Protein AF-A0A661I7X4-F1 (afdb_monomer_lite)

Secondary structure (DSSP, 8-state):
-EEETTTTEEE-TTT--EE---------PPPPHHHHHHHHTT-------EEEE-TTT--EEEEPTT-SEEE-TTT--EEE----SSS-----PPP-S-HHHHHHHHHHHHHH-TT--HHHHHHHHS-------PPP-------------------

Sequence (155 aa):
MLFSAASGKLKCEFCGTQREIENRPVEIKEYDFNETLSRLSKQTIKHIEKTITCNKCGSSFTLTPYSISSNCPYCGTPAITDFVREITPKSLLPFQVTRKEAKENLKRWIGSLWFAPSAFSKYFRSDQKLTGHYLPYWTYDSDTLTHYRGMRGDT

Radius of gyration: 22.34 Å; chains: 1; bounding box: 45×73×48 Å

Structure (mmCIF, N/CA/C/O backbone):
data_AF-A0A661I7X4-F1
#
_entry.id   AF-A0A661I7X4-F1
#
loop_
_atom_site.group_PDB
_atom_site.id
_atom_site.type_symbol
_atom_site.label_atom_id
_atom_site.label_alt_id
_atom_site.label_comp_id
_atom_site.label_asym_id
_atom_site.label_entity_id
_atom_site.label_seq_id
_atom_site.pdbx_PDB_ins_code
_atom_site.Cartn_x
_atom_site.Cartn_y
_atom_site.Cartn_z
_atom_site.occupancy
_atom_site.B_iso_or_equiv
_atom_site.auth_seq_id
_atom_site.auth_comp_id
_atom_site.auth_asym_id
_atom_site.auth_atom_id
_atom_site.pdbx_PDB_model_num
ATOM 1 N N . MET A 1 1 ? -7.910 15.984 -1.681 1.00 78.94 1 MET A N 1
ATOM 2 C CA . MET A 1 1 ? -8.789 14.811 -1.890 1.00 78.94 1 MET A CA 1
ATOM 3 C C . MET A 1 1 ? -8.051 13.590 -1.381 1.00 78.94 1 MET A C 1
ATOM 5 O O . MET A 1 1 ? -6.840 13.547 -1.545 1.00 78.94 1 MET A O 1
ATOM 9 N N . LEU A 1 2 ? -8.749 12.642 -0.766 1.00 84.31 2 LEU A N 1
ATOM 10 C CA . LEU A 1 2 ? -8.196 11.381 -0.281 1.00 84.31 2 LEU A CA 1
ATOM 11 C C . LEU A 1 2 ? -8.808 10.205 -1.035 1.00 84.31 2 LEU A C 1
ATOM 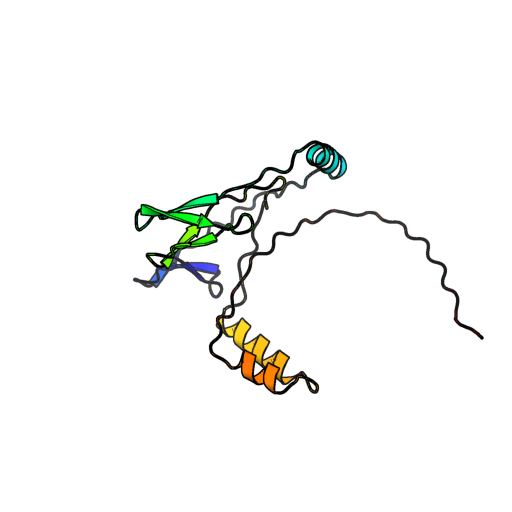13 O O . LEU A 1 2 ? -9.958 10.271 -1.460 1.00 84.31 2 LEU A O 1
ATOM 17 N N . PHE A 1 3 ? -8.059 9.119 -1.168 1.00 87.94 3 PHE A N 1
ATOM 18 C CA . PHE A 1 3 ? -8.583 7.874 -1.719 1.00 87.94 3 PHE A CA 1
ATOM 19 C C . PHE A 1 3 ? -9.616 7.232 -0.776 1.00 87.94 3 PHE A C 1
ATOM 21 O O . PHE A 1 3 ? -9.408 7.175 0.437 1.00 87.94 3 PHE A O 1
ATOM 28 N N . SER A 1 4 ? -10.718 6.725 -1.334 1.00 91.19 4 SER A N 1
ATOM 29 C CA . SER A 1 4 ? -11.734 5.958 -0.616 1.00 91.19 4 SER A CA 1
ATOM 30 C C . SER A 1 4 ? -11.747 4.510 -1.097 1.00 91.19 4 SER A C 1
ATOM 32 O O . SER A 1 4 ? -12.184 4.237 -2.210 1.00 91.19 4 SER A O 1
ATOM 34 N N . ALA A 1 5 ? -11.342 3.577 -0.231 1.00 91.44 5 ALA A N 1
ATOM 35 C CA . ALA A 1 5 ? -11.395 2.141 -0.525 1.00 91.44 5 ALA A CA 1
ATOM 36 C C . ALA A 1 5 ? -12.822 1.646 -0.828 1.00 91.44 5 ALA A C 1
ATOM 38 O O . ALA A 1 5 ? -13.004 0.770 -1.660 1.00 91.44 5 ALA A O 1
ATOM 39 N N . ALA A 1 6 ? -13.837 2.258 -0.205 1.00 91.31 6 ALA A N 1
ATOM 40 C CA . ALA A 1 6 ? -15.238 1.876 -0.382 1.00 91.31 6 ALA A CA 1
ATOM 41 C C . ALA A 1 6 ? -15.770 2.151 -1.797 1.00 91.31 6 ALA A C 1
ATOM 43 O O . ALA A 1 6 ? -16.628 1.421 -2.278 1.00 91.31 6 ALA A O 1
ATOM 44 N N . SER A 1 7 ? -15.304 3.223 -2.447 1.00 91.44 7 SER A N 1
ATOM 45 C CA . SER A 1 7 ? -15.765 3.600 -3.789 1.00 91.44 7 SER A CA 1
ATOM 46 C C . SER A 1 7 ? -14.705 3.445 -4.876 1.00 91.44 7 SER A C 1
ATOM 48 O O . SER A 1 7 ? -15.039 3.566 -6.050 1.00 91.44 7 SER A O 1
ATOM 50 N N . GLY A 1 8 ? -13.436 3.235 -4.516 1.00 91.12 8 GLY A N 1
ATOM 51 C CA . GLY A 1 8 ? -12.310 3.258 -5.452 1.00 91.12 8 GLY A CA 1
ATOM 52 C C . GLY A 1 8 ? -12.020 4.646 -6.041 1.00 91.12 8 GLY A C 1
ATOM 53 O O . GLY A 1 8 ? -11.325 4.754 -7.046 1.00 91.12 8 GLY A O 1
ATOM 54 N N . LYS A 1 9 ? -12.563 5.718 -5.446 1.00 93.38 9 LYS A N 1
ATOM 55 C CA . LYS A 1 9 ? -12.512 7.095 -5.973 1.00 93.38 9 LYS A CA 1
ATOM 56 C C . LYS A 1 9 ? -11.731 8.031 -5.053 1.00 93.38 9 LYS A C 1
ATOM 58 O O . LYS A 1 9 ? -11.530 7.753 -3.870 1.00 93.38 9 LYS A O 1
ATOM 63 N N . LEU A 1 10 ? -11.335 9.188 -5.579 1.00 92.12 10 LEU A N 1
ATOM 64 C CA . LEU A 1 10 ? -10.819 10.299 -4.780 1.00 92.12 10 LEU A CA 1
ATOM 65 C C . LEU A 1 10 ? -11.990 11.114 -4.226 1.00 92.12 10 LEU A C 1
ATOM 67 O O . LEU A 1 10 ? -12.811 11.609 -4.989 1.00 92.12 10 LEU A O 1
ATOM 71 N N . LYS A 1 11 ? -12.065 11.292 -2.908 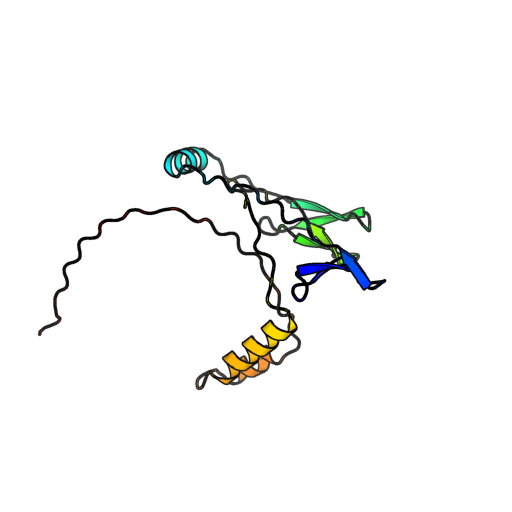1.00 92.31 11 LYS A N 1
ATOM 72 C CA . LYS A 1 11 ? -13.095 12.073 -2.214 1.00 92.31 11 LYS A CA 1
ATOM 73 C C . LYS A 1 11 ? -12.489 13.323 -1.578 1.00 92.31 11 LYS A C 1
ATOM 75 O O . LYS A 1 11 ? -11.450 13.269 -0.923 1.00 92.31 11 LYS A O 1
ATOM 80 N N . CYS A 1 12 ? -13.122 14.477 -1.752 1.00 89.56 12 CYS A N 1
ATOM 81 C CA . CYS A 1 12 ? -12.782 15.676 -0.995 1.00 89.56 12 CYS A CA 1
ATOM 82 C C . CYS A 1 12 ? -13.328 15.567 0.434 1.00 89.56 12 CYS A C 1
ATOM 84 O O . CYS A 1 12 ? -14.520 15.333 0.619 1.00 89.56 12 CYS A O 1
ATOM 86 N N . GLU A 1 13 ? -12.478 15.762 1.441 1.00 84.94 13 GLU A N 1
ATOM 87 C CA . GLU A 1 13 ? -12.896 15.705 2.849 1.00 84.94 13 GLU A CA 1
ATOM 88 C C . GLU A 1 13 ? -13.717 16.923 3.288 1.00 84.94 13 GLU A C 1
ATOM 90 O O . GLU A 1 13 ? -14.458 16.830 4.257 1.00 84.94 13 GLU A O 1
ATOM 95 N N . PHE A 1 14 ? -13.620 18.042 2.564 1.00 88.25 14 PHE A N 1
ATOM 96 C CA . PHE A 1 14 ? -14.295 19.291 2.926 1.00 88.25 14 PHE A CA 1
ATOM 97 C C . PHE A 1 14 ? -15.692 19.412 2.310 1.00 88.25 14 PHE A C 1
ATOM 99 O O . PHE A 1 14 ? -16.654 19.688 3.013 1.00 88.25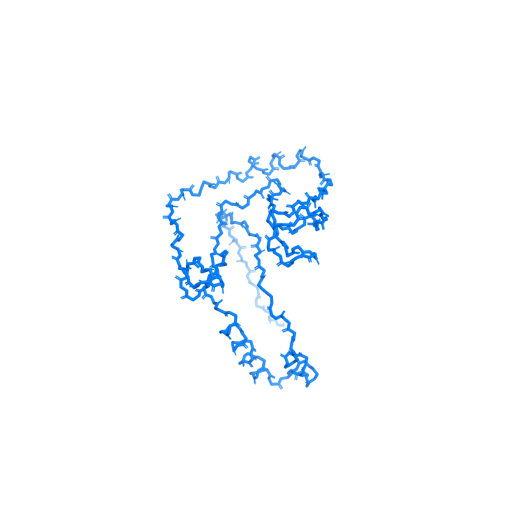 14 PHE A O 1
ATOM 106 N N . CYS A 1 15 ? -15.816 19.194 0.997 1.00 93.62 15 CYS A N 1
ATOM 107 C CA . CYS A 1 15 ? -17.080 19.369 0.268 1.00 93.62 15 CYS A CA 1
ATOM 108 C C . CYS A 1 15 ? -17.728 18.052 -0.188 1.00 93.62 15 CYS A C 1
ATOM 110 O O . CYS A 1 15 ? -18.818 18.064 -0.747 1.00 93.62 15 CYS A O 1
ATOM 112 N N . GLY A 1 16 ? -17.060 16.907 -0.010 1.00 89.69 16 GLY A N 1
ATOM 113 C CA . GLY A 1 16 ? -17.598 15.594 -0.378 1.00 89.69 16 GLY A CA 1
ATOM 114 C C . GLY A 1 16 ? -17.530 15.229 -1.865 1.00 89.69 16 GLY A C 1
ATOM 115 O O . GLY A 1 16 ? -17.801 14.073 -2.192 1.00 89.69 16 GLY A O 1
ATOM 116 N N . THR A 1 17 ? -17.124 16.148 -2.753 1.00 95.12 17 THR A N 1
ATOM 117 C CA . THR A 1 17 ? -16.962 15.885 -4.195 1.00 95.12 17 THR A CA 1
ATOM 118 C C . THR A 1 17 ? -16.091 14.656 -4.445 1.00 95.12 17 THR A C 1
ATOM 120 O O . THR A 1 17 ? -15.034 14.505 -3.825 1.00 95.12 17 THR A O 1
ATOM 123 N N . GLN A 1 18 ? -16.519 13.801 -5.375 1.00 95.31 18 GLN A N 1
ATOM 124 C CA . GLN A 1 18 ? -15.785 12.605 -5.778 1.00 95.31 18 GLN A CA 1
ATOM 125 C C . GLN A 1 18 ? -15.227 12.751 -7.194 1.00 95.31 18 GLN A C 1
ATOM 127 O O . GLN A 1 18 ? -15.856 13.363 -8.054 1.00 95.31 18 GLN A O 1
ATOM 132 N N . ARG A 1 19 ? -14.049 12.177 -7.433 1.00 94.69 19 ARG A N 1
ATOM 133 C CA . ARG A 1 19 ? -13.424 12.051 -8.751 1.00 94.69 19 ARG A CA 1
ATOM 134 C C . ARG A 1 19 ? -13.015 10.612 -8.993 1.00 94.69 19 ARG A C 1
ATOM 136 O O . ARG A 1 19 ? -12.478 9.959 -8.097 1.00 94.69 19 ARG A O 1
ATOM 143 N N . GLU A 1 20 ? -13.264 10.138 -10.203 1.00 93.62 20 GLU A N 1
ATOM 144 C CA . GLU A 1 20 ? -12.766 8.840 -10.637 1.00 93.62 20 GLU A CA 1
ATOM 145 C C . GLU A 1 20 ? -11.256 8.889 -10.853 1.00 93.62 20 GLU A C 1
ATOM 147 O O . GLU A 1 20 ? -10.681 9.943 -11.132 1.00 93.62 20 GLU A O 1
ATOM 152 N N . ILE A 1 21 ? -10.622 7.737 -10.664 1.00 89.62 21 ILE A N 1
ATOM 153 C CA . ILE A 1 21 ? -9.217 7.533 -10.988 1.00 89.62 21 ILE A CA 1
ATOM 154 C C . ILE A 1 21 ? -9.209 6.850 -12.346 1.00 89.62 21 ILE A C 1
ATOM 156 O O . ILE A 1 21 ? -9.800 5.781 -12.497 1.00 89.62 21 ILE A O 1
ATOM 160 N N . GLU A 1 22 ? -8.572 7.475 -13.331 1.00 85.81 22 GLU A N 1
ATOM 161 C CA . GLU A 1 22 ? -8.431 6.875 -14.653 1.00 85.81 22 GLU A CA 1
ATOM 162 C C . GLU A 1 22 ? -7.647 5.565 -14.544 1.00 85.81 22 GLU A C 1
ATOM 164 O O . GLU A 1 22 ? -6.455 5.565 -14.232 1.00 85.81 22 GLU A O 1
ATOM 169 N N . ASN A 1 23 ? -8.312 4.444 -14.817 1.00 80.12 23 ASN A N 1
ATOM 170 C CA . ASN A 1 23 ? -7.646 3.159 -14.946 1.00 80.12 23 ASN A CA 1
ATOM 171 C C . ASN A 1 23 ? -7.180 2.996 -16.394 1.00 80.12 23 ASN A C 1
ATOM 173 O O . ASN A 1 23 ? -7.923 2.520 -17.251 1.00 80.12 23 ASN A O 1
ATOM 177 N N . ARG A 1 24 ? -5.964 3.462 -16.683 1.00 81.56 24 ARG A N 1
ATOM 178 C CA . ARG A 1 24 ? -5.338 3.235 -17.986 1.00 81.56 24 ARG A CA 1
ATOM 179 C C . ARG A 1 24 ? -4.699 1.845 -17.960 1.00 81.56 24 ARG A C 1
ATOM 181 O O . ARG A 1 24 ? -3.818 1.637 -17.125 1.00 81.56 24 ARG A O 1
ATOM 188 N N . PRO A 1 25 ? -5.101 0.905 -18.834 1.00 77.69 25 PRO A N 1
ATOM 189 C CA . PRO A 1 25 ? -4.422 -0.377 -18.939 1.00 77.69 25 PRO A CA 1
ATOM 190 C C . PRO A 1 25 ? -3.013 -0.122 -19.476 1.00 77.69 25 PRO A C 1
ATOM 192 O O . PRO A 1 25 ? -2.812 0.119 -20.664 1.00 77.69 25 PRO A O 1
ATOM 195 N N . VAL A 1 26 ? -2.040 -0.099 -18.571 1.00 83.06 26 VAL A N 1
ATOM 196 C CA . VAL A 1 26 ? -0.622 -0.017 -18.909 1.00 83.06 26 VAL A CA 1
ATOM 197 C C . VAL A 1 26 ? -0.085 -1.436 -18.912 1.00 83.06 26 VAL A C 1
ATOM 199 O O . VAL A 1 26 ? -0.241 -2.163 -17.932 1.00 83.06 26 VAL A O 1
ATOM 202 N N . GLU A 1 27 ? 0.549 -1.831 -20.010 1.00 86.69 27 GLU A N 1
ATOM 203 C CA . GLU A 1 27 ? 1.278 -3.091 -20.070 1.00 86.69 27 GLU A CA 1
ATOM 204 C C . GLU A 1 27 ? 2.443 -3.048 -19.069 1.00 86.69 27 GLU A C 1
ATOM 206 O O . GLU A 1 27 ? 3.373 -2.241 -19.189 1.00 86.69 27 GLU A O 1
ATOM 211 N N . ILE A 1 28 ? 2.387 -3.909 -18.052 1.00 85.94 28 ILE A N 1
ATOM 212 C CA . ILE A 1 28 ? 3.462 -4.045 -17.072 1.00 85.94 28 ILE A CA 1
ATOM 213 C C . ILE A 1 28 ? 4.524 -4.950 -17.688 1.00 85.94 28 ILE A C 1
ATOM 215 O O . ILE A 1 28 ? 4.416 -6.168 -17.652 1.00 85.94 28 ILE A O 1
ATOM 219 N N . LYS A 1 29 ? 5.560 -4.341 -18.267 1.00 87.06 29 LYS A N 1
ATOM 220 C CA . LYS A 1 29 ? 6.697 -5.093 -18.809 1.00 87.06 29 LYS A CA 1
ATOM 221 C C . LYS A 1 29 ? 7.541 -5.663 -17.680 1.00 87.06 29 LYS A C 1
ATOM 223 O O . LYS A 1 29 ? 8.069 -4.890 -16.870 1.00 87.06 29 LYS A O 1
ATOM 228 N N . GLU A 1 30 ? 7.694 -6.975 -17.650 1.00 87.25 30 GLU A N 1
ATOM 229 C CA . GLU A 1 30 ? 8.601 -7.643 -16.724 1.00 87.25 30 GLU A CA 1
ATOM 230 C C . GLU A 1 30 ? 10.064 -7.366 -17.081 1.00 87.25 30 GLU A C 1
ATOM 232 O O . GLU A 1 30 ? 10.388 -6.911 -18.181 1.00 87.25 30 GLU A O 1
ATOM 237 N N . TYR A 1 31 ? 10.945 -7.556 -16.106 1.00 88.25 31 TYR A N 1
ATOM 238 C CA . TYR A 1 31 ? 12.381 -7.429 -16.312 1.00 88.25 31 TYR A CA 1
ATOM 239 C C . TYR A 1 31 ? 12.975 -8.807 -16.594 1.00 88.25 31 TYR A C 1
ATOM 241 O O . TYR A 1 31 ? 12.621 -9.762 -15.907 1.00 88.25 31 TYR A O 1
ATOM 249 N N . ASP A 1 32 ? 13.928 -8.903 -17.524 1.00 89.81 32 ASP A N 1
ATOM 250 C CA . ASP A 1 32 ? 14.724 -10.125 -17.656 1.00 89.81 32 ASP A CA 1
ATOM 251 C C . ASP A 1 32 ? 15.507 -10.377 -16.358 1.00 89.81 32 ASP A C 1
ATOM 253 O O . ASP A 1 32 ? 16.183 -9.481 -15.833 1.00 89.81 32 ASP A O 1
ATOM 257 N N . PHE A 1 33 ? 15.391 -11.593 -15.823 1.00 87.94 33 PHE A N 1
ATOM 258 C CA . PHE A 1 33 ? 15.961 -11.951 -14.528 1.00 87.94 33 PHE A CA 1
ATOM 259 C C . PHE A 1 33 ? 17.494 -11.882 -14.530 1.00 87.94 33 PHE A C 1
ATOM 261 O O . PHE A 1 33 ? 18.087 -11.267 -13.639 1.00 87.94 33 PHE A O 1
ATOM 268 N N . ASN A 1 34 ? 18.144 -12.470 -15.538 1.00 89.88 34 ASN A N 1
ATOM 269 C CA . ASN A 1 34 ? 19.601 -12.586 -15.597 1.00 89.88 34 ASN A CA 1
ATOM 270 C C . ASN A 1 34 ? 20.264 -11.233 -15.873 1.00 89.88 34 ASN A C 1
ATOM 272 O O . ASN A 1 34 ? 21.261 -10.879 -15.230 1.00 89.88 34 ASN A O 1
ATOM 276 N N . GLU A 1 35 ? 19.697 -10.453 -16.794 1.00 91.75 35 GLU A N 1
ATOM 277 C CA . GLU A 1 35 ? 20.136 -9.093 -17.093 1.00 91.75 35 GLU A CA 1
ATOM 278 C C . GLU A 1 35 ? 20.002 -8.202 -15.855 1.00 91.75 35 GLU A C 1
ATOM 280 O O . GLU A 1 35 ? 20.940 -7.493 -15.474 1.00 91.75 35 GLU A O 1
ATOM 285 N N . THR A 1 36 ? 18.859 -8.285 -15.168 1.00 90.06 36 THR A N 1
ATOM 286 C CA . THR A 1 36 ? 18.603 -7.496 -13.961 1.00 90.06 36 THR A CA 1
ATOM 287 C C . THR A 1 36 ? 19.561 -7.866 -12.843 1.00 90.06 36 THR A C 1
ATOM 289 O O . THR A 1 36 ? 20.164 -6.971 -12.253 1.00 90.06 36 THR A O 1
ATOM 292 N N . LEU A 1 37 ? 19.775 -9.156 -12.583 1.00 90.00 37 LEU A N 1
ATOM 293 C CA . LEU A 1 37 ? 20.707 -9.611 -11.553 1.00 90.00 37 LEU A CA 1
ATOM 294 C C . LEU A 1 37 ? 22.145 -9.154 -11.849 1.00 90.00 37 LEU A C 1
ATOM 296 O O . LEU A 1 37 ? 22.841 -8.660 -10.960 1.00 90.00 37 LEU A O 1
ATOM 300 N N . SER A 1 38 ? 22.566 -9.238 -13.114 1.00 91.50 38 SER A N 1
ATOM 301 C CA . SER A 1 38 ? 23.884 -8.782 -13.577 1.00 91.50 38 SER A CA 1
ATOM 302 C C . SER A 1 38 ? 24.069 -7.267 -13.469 1.00 91.50 38 SER A C 1
ATOM 304 O O . SER A 1 38 ? 25.180 -6.788 -13.234 1.00 91.50 38 SER A O 1
ATOM 306 N N . ARG A 1 39 ? 22.995 -6.493 -13.654 1.00 90.19 39 ARG A N 1
ATOM 307 C CA . ARG A 1 39 ? 22.992 -5.037 -13.473 1.00 90.19 39 ARG A CA 1
ATOM 308 C C . ARG A 1 39 ? 23.060 -4.660 -11.995 1.00 90.19 39 ARG A C 1
ATOM 310 O O . ARG A 1 39 ? 23.848 -3.789 -11.636 1.00 90.19 39 ARG A O 1
ATOM 317 N N . LEU A 1 40 ? 22.254 -5.306 -11.153 1.00 88.19 40 LEU A N 1
ATOM 318 C CA . LEU A 1 40 ? 22.180 -5.033 -9.714 1.00 88.19 40 LEU A CA 1
ATOM 319 C C . LEU A 1 40 ? 23.479 -5.385 -8.988 1.00 88.19 40 LEU A C 1
ATOM 321 O O . LEU A 1 40 ? 23.913 -4.629 -8.126 1.00 88.19 40 LEU A O 1
ATOM 325 N N . SER A 1 41 ? 24.138 -6.485 -9.364 1.00 86.75 41 SER A N 1
ATOM 326 C CA . SER A 1 41 ? 25.398 -6.913 -8.737 1.00 86.75 41 SER A CA 1
ATOM 327 C C . SER A 1 41 ? 26.555 -5.928 -8.938 1.00 86.75 41 SER A C 1
ATOM 329 O O . SER A 1 41 ? 27.494 -5.906 -8.147 1.00 86.75 41 SER A O 1
ATOM 331 N N . LYS A 1 42 ? 26.481 -5.086 -9.974 1.00 87.25 42 LYS A N 1
ATOM 332 C CA . LYS A 1 42 ? 27.477 -4.050 -10.283 1.00 87.25 42 LYS A CA 1
ATOM 333 C C . LYS A 1 42 ? 27.174 -2.706 -9.616 1.00 87.25 42 LYS A C 1
ATOM 335 O O . LYS A 1 42 ? 27.985 -1.787 -9.716 1.00 87.25 42 LYS A O 1
ATOM 340 N N . GLN A 1 43 ? 26.013 -2.550 -8.979 1.00 80.44 43 GLN A N 1
ATOM 341 C CA . GLN A 1 43 ? 25.624 -1.294 -8.345 1.00 80.44 43 GLN A CA 1
ATOM 342 C C . GLN A 1 43 ? 26.150 -1.206 -6.912 1.00 80.44 43 GLN A C 1
ATOM 344 O O . GLN A 1 43 ? 25.997 -2.116 -6.103 1.00 80.44 43 GLN A O 1
ATOM 349 N N . THR A 1 44 ? 26.745 -0.063 -6.574 1.00 74.44 44 THR A N 1
ATOM 350 C CA . THR A 1 44 ? 27.086 0.273 -5.190 1.00 74.44 44 THR A CA 1
ATOM 351 C C . THR A 1 44 ? 25.829 0.704 -4.443 1.00 74.44 44 THR A C 1
ATOM 353 O O . THR A 1 44 ? 25.082 1.554 -4.933 1.00 74.44 44 THR A O 1
ATOM 356 N N . ILE A 1 45 ? 25.625 0.160 -3.242 1.00 69.38 45 ILE A N 1
ATOM 357 C CA . ILE A 1 45 ? 24.538 0.565 -2.344 1.00 69.38 45 ILE A CA 1
ATOM 358 C C . ILE A 1 45 ? 24.698 2.058 -2.040 1.00 69.38 45 ILE A C 1
ATOM 360 O O . ILE A 1 45 ? 25.667 2.473 -1.404 1.00 69.38 45 ILE A O 1
ATOM 364 N N . LYS A 1 46 ? 23.751 2.876 -2.501 1.00 68.75 46 LYS A N 1
ATOM 365 C CA . LYS A 1 46 ? 23.723 4.309 -2.192 1.00 68.75 46 LYS A CA 1
ATOM 366 C C . LYS A 1 46 ? 22.958 4.534 -0.894 1.00 68.75 46 LYS A C 1
ATOM 368 O O . LYS A 1 46 ? 21.856 4.016 -0.722 1.00 68.75 46 LYS A O 1
ATOM 373 N N . HIS A 1 47 ? 23.517 5.342 0.003 1.00 69.56 47 HIS A N 1
ATOM 374 C CA . HIS A 1 47 ? 22.748 5.895 1.112 1.00 69.56 47 HIS A CA 1
ATOM 375 C C . HIS A 1 47 ? 21.756 6.920 0.549 1.00 69.56 47 HIS A C 1
ATOM 377 O O . HIS A 1 47 ? 22.154 7.837 -0.170 1.00 69.56 47 HIS A O 1
ATOM 383 N N . ILE A 1 48 ? 20.465 6.735 0.825 1.00 69.50 48 ILE A N 1
ATOM 384 C CA . ILE A 1 48 ? 19.397 7.589 0.294 1.00 69.50 48 ILE A CA 1
ATOM 385 C C . ILE A 1 48 ? 18.852 8.428 1.442 1.00 69.50 48 ILE A C 1
ATOM 387 O O . ILE A 1 48 ? 18.091 7.929 2.270 1.00 69.50 48 ILE A O 1
ATOM 391 N N . GLU A 1 49 ? 19.202 9.709 1.463 1.00 73.06 49 GLU A N 1
ATOM 392 C CA . GLU A 1 49 ? 18.513 10.696 2.292 1.00 73.06 49 GLU A CA 1
ATOM 393 C C . GLU A 1 49 ? 17.331 11.268 1.512 1.00 73.06 49 GLU A C 1
ATOM 395 O O . GLU A 1 49 ? 17.493 11.821 0.424 1.00 73.06 49 GLU A O 1
ATOM 400 N N . LYS A 1 50 ? 16.119 11.103 2.052 1.00 77.69 50 LYS A N 1
ATOM 401 C CA . LYS A 1 50 ? 14.891 11.604 1.428 1.00 77.69 50 LYS A CA 1
ATOM 402 C C . LYS A 1 50 ? 14.379 12.818 2.187 1.00 77.69 50 LYS A C 1
ATOM 404 O O . LYS A 1 50 ? 13.661 12.667 3.173 1.00 77.69 50 LYS A O 1
ATOM 409 N N . THR A 1 51 ? 14.711 14.010 1.709 1.00 85.31 51 THR A N 1
ATOM 410 C CA . THR A 1 51 ? 14.100 15.260 2.179 1.00 85.31 51 THR A CA 1
ATOM 411 C C . THR A 1 51 ? 12.932 15.618 1.275 1.00 85.31 51 THR A C 1
ATOM 413 O O . THR A 1 51 ? 13.071 15.627 0.054 1.00 85.31 51 THR A O 1
ATOM 416 N N . ILE A 1 52 ? 11.777 15.909 1.870 1.00 84.69 52 ILE A N 1
ATOM 417 C CA . ILE A 1 52 ? 10.560 16.259 1.138 1.00 84.69 52 ILE A CA 1
ATOM 418 C C . ILE A 1 52 ? 10.022 17.609 1.595 1.00 84.69 52 ILE A C 1
ATOM 420 O O . ILE A 1 52 ? 10.034 17.916 2.786 1.00 84.69 52 ILE A O 1
ATOM 424 N N . THR A 1 53 ? 9.518 18.394 0.646 1.00 86.56 53 THR A N 1
ATOM 425 C CA . THR A 1 53 ? 8.895 19.697 0.904 1.00 86.56 53 THR A CA 1
ATOM 426 C C . THR A 1 53 ? 7.378 19.559 0.850 1.00 86.56 53 THR A C 1
ATOM 428 O O . THR A 1 53 ? 6.820 19.001 -0.094 1.00 86.56 53 THR A O 1
ATOM 431 N N . CYS A 1 54 ? 6.678 20.052 1.870 1.00 85.88 54 CYS A N 1
ATOM 432 C CA . CYS A 1 54 ? 5.225 19.975 1.929 1.00 85.88 54 CYS A CA 1
ATOM 433 C C . CYS A 1 54 ? 4.567 20.991 0.984 1.00 85.88 54 CYS A C 1
ATOM 435 O O . CYS A 1 54 ? 4.657 22.196 1.209 1.00 85.88 54 CYS A O 1
ATOM 437 N N . ASN A 1 55 ? 3.777 20.512 0.019 1.00 82.94 55 ASN A N 1
ATOM 438 C CA . ASN A 1 55 ? 3.046 21.367 -0.930 1.00 82.94 55 ASN A CA 1
ATOM 439 C C . ASN A 1 55 ? 1.990 22.287 -0.287 1.00 82.94 55 ASN A C 1
ATOM 441 O O . ASN A 1 55 ? 1.494 23.192 -0.949 1.00 82.94 55 ASN A O 1
ATOM 445 N N . LYS A 1 56 ? 1.603 22.049 0.976 1.00 83.12 56 LYS A N 1
ATOM 446 C CA . LYS A 1 56 ? 0.598 22.868 1.674 1.00 83.12 56 LYS A CA 1
ATOM 447 C C . LYS A 1 56 ? 1.206 23.960 2.551 1.00 83.12 56 LYS A C 1
ATOM 449 O O . LYS A 1 56 ? 0.704 25.075 2.540 1.00 83.12 56 LYS A O 1
ATOM 454 N N . CYS A 1 57 ? 2.224 23.640 3.351 1.00 88.88 57 CYS A N 1
ATOM 455 C CA . CYS A 1 57 ? 2.798 24.579 4.327 1.00 88.88 57 CYS A CA 1
ATOM 456 C C . CYS A 1 57 ? 4.253 24.972 4.046 1.00 88.88 57 CYS A C 1
ATOM 458 O O . CYS A 1 57 ? 4.814 25.748 4.809 1.00 88.88 57 CYS A O 1
ATOM 460 N N . GLY A 1 58 ? 4.880 24.424 3.002 1.00 87.31 58 GLY A N 1
ATOM 461 C CA . GLY A 1 58 ? 6.238 24.777 2.579 1.00 87.31 58 GLY A CA 1
ATOM 462 C C . GLY A 1 58 ? 7.370 24.245 3.462 1.00 87.31 58 GLY A C 1
ATOM 463 O O . GLY A 1 58 ? 8.530 24.469 3.141 1.00 87.31 58 GLY A O 1
ATOM 464 N N . SER A 1 59 ? 7.073 23.534 4.554 1.00 88.38 59 SER A N 1
ATOM 465 C CA . SER A 1 59 ? 8.109 22.975 5.425 1.00 88.38 59 SER A CA 1
ATOM 466 C C . SER A 1 59 ? 8.782 21.750 4.808 1.00 88.38 59 SER A C 1
ATOM 468 O O . SER A 1 59 ? 8.132 20.939 4.142 1.00 88.38 59 SER A O 1
ATOM 470 N N . SER A 1 60 ? 10.077 21.603 5.083 1.00 89.88 60 SER A N 1
ATOM 471 C CA . SER A 1 60 ? 10.875 20.449 4.671 1.00 89.88 60 SER A CA 1
ATOM 472 C C . SER A 1 60 ? 11.078 19.487 5.834 1.00 89.88 60 SER A C 1
ATOM 474 O O . SER A 1 60 ? 11.300 19.915 6.966 1.00 89.88 60 SER A O 1
ATOM 476 N N . PHE A 1 61 ? 11.005 18.185 5.568 1.00 87.88 61 PHE A N 1
ATOM 477 C CA . PHE A 1 61 ? 11.269 17.152 6.567 1.00 87.88 61 PHE A CA 1
ATOM 478 C C . PHE A 1 61 ? 11.824 15.876 5.933 1.00 87.88 61 PHE A C 1
ATOM 480 O O . PHE A 1 61 ? 11.611 15.605 4.750 1.00 87.88 61 PHE A O 1
ATOM 487 N N . THR A 1 62 ? 12.541 15.093 6.736 1.00 86.06 62 THR A N 1
ATOM 488 C CA . THR A 1 62 ? 13.220 13.875 6.285 1.00 86.06 62 THR A CA 1
ATOM 489 C C . THR A 1 62 ? 12.336 12.648 6.489 1.00 86.06 62 THR A C 1
ATOM 491 O O . THR A 1 62 ? 11.720 12.471 7.541 1.00 86.06 62 THR A O 1
ATOM 494 N N . LEU A 1 63 ? 12.286 11.781 5.482 1.00 79.94 63 LEU A N 1
ATOM 495 C CA . LEU A 1 63 ? 11.662 10.464 5.542 1.00 79.94 63 LEU A CA 1
ATOM 496 C C . LEU A 1 63 ? 12.715 9.373 5.712 1.00 79.94 63 LEU A C 1
ATOM 498 O O . LEU A 1 63 ? 13.856 9.506 5.272 1.00 79.94 63 LEU A O 1
ATOM 502 N N . THR A 1 64 ? 12.307 8.246 6.296 1.00 74.81 64 THR A N 1
ATOM 503 C CA . THR A 1 64 ? 13.142 7.042 6.270 1.00 74.81 64 THR A CA 1
ATOM 504 C C . THR A 1 64 ? 13.339 6.573 4.819 1.00 74.81 64 THR A C 1
ATOM 506 O O . THR A 1 64 ? 12.425 6.733 4.002 1.00 74.81 64 THR A O 1
ATOM 509 N N . PRO A 1 65 ? 14.473 5.933 4.473 1.00 68.62 65 PRO A N 1
ATOM 510 C CA . PRO A 1 65 ? 14.751 5.499 3.096 1.00 68.62 65 PRO A CA 1
ATOM 511 C C . PRO A 1 65 ? 13.676 4.573 2.500 1.00 68.62 65 PRO A C 1
ATOM 513 O O . PRO A 1 65 ? 13.481 4.524 1.284 1.00 68.62 65 PRO A O 1
ATOM 516 N N . TYR A 1 66 ? 12.970 3.839 3.364 1.00 69.94 66 TYR A N 1
ATOM 517 C CA . TYR A 1 66 ? 11.925 2.876 3.010 1.00 69.94 66 TYR A CA 1
ATOM 518 C C . TYR A 1 66 ? 10.528 3.498 2.898 1.00 69.94 66 TYR A C 1
ATOM 520 O O . TYR A 1 66 ? 9.626 2.862 2.361 1.00 69.94 66 TYR A O 1
ATOM 528 N N . SER A 1 67 ? 10.332 4.725 3.391 1.00 73.25 67 SER A N 1
ATOM 529 C CA . SER A 1 67 ? 9.056 5.420 3.265 1.00 73.25 67 SER A CA 1
ATOM 530 C C . SER A 1 67 ? 8.983 6.187 1.943 1.00 73.25 67 SER A C 1
ATOM 532 O O . SER A 1 67 ? 9.948 6.816 1.500 1.00 73.25 67 SER A O 1
ATOM 534 N N . ILE A 1 68 ? 7.820 6.116 1.298 1.00 74.25 68 ILE A N 1
ATOM 535 C CA . ILE A 1 68 ? 7.467 6.912 0.110 1.00 74.25 68 ILE A CA 1
ATOM 536 C C . ILE A 1 68 ? 6.354 7.916 0.381 1.00 74.25 68 ILE A C 1
ATOM 538 O O . ILE A 1 68 ? 6.065 8.773 -0.447 1.00 74.25 68 ILE A O 1
ATOM 542 N N . SER A 1 69 ? 5.719 7.815 1.544 1.00 77.25 69 SER A N 1
ATOM 543 C CA . SER A 1 69 ? 4.638 8.703 1.929 1.00 77.25 69 SER A CA 1
ATOM 544 C C . SER A 1 69 ? 4.606 8.857 3.436 1.00 77.25 69 SER A C 1
ATOM 546 O O . SER A 1 69 ? 4.684 7.870 4.169 1.00 77.25 69 SER A O 1
ATOM 548 N N . SER A 1 70 ? 4.417 10.080 3.901 1.00 79.44 70 SER A N 1
ATOM 549 C CA . SER A 1 70 ? 4.106 10.359 5.298 1.00 79.44 70 SER A CA 1
ATOM 550 C C . SER A 1 70 ? 3.221 11.588 5.383 1.00 79.44 70 SER A C 1
ATOM 552 O O . SER A 1 70 ? 3.178 12.404 4.465 1.00 79.44 70 SER A O 1
ATOM 554 N N . ASN A 1 71 ? 2.533 11.752 6.505 1.00 83.81 71 ASN A N 1
ATOM 555 C CA . ASN A 1 71 ? 1.883 13.021 6.788 1.00 83.81 71 ASN A CA 1
ATOM 556 C C . ASN A 1 71 ? 2.937 14.042 7.217 1.00 83.81 71 ASN A C 1
ATOM 558 O O . ASN A 1 71 ? 3.833 13.727 8.001 1.00 83.81 71 ASN A O 1
ATOM 562 N N . CYS A 1 72 ? 2.806 15.272 6.725 1.00 85.44 72 CYS A N 1
ATOM 563 C CA . CYS A 1 72 ? 3.619 16.391 7.173 1.00 85.44 72 CYS A CA 1
ATOM 564 C C . CYS A 1 72 ? 3.479 16.547 8.696 1.00 85.44 72 CYS A C 1
ATOM 566 O O . CYS A 1 72 ? 2.349 16.710 9.171 1.00 85.44 72 CYS A O 1
ATOM 568 N N . PRO A 1 73 ? 4.584 16.537 9.464 1.00 86.06 73 PRO A N 1
ATOM 569 C CA . PRO A 1 73 ? 4.521 16.615 10.923 1.00 86.06 73 PRO A CA 1
ATOM 570 C C . PRO A 1 73 ? 3.986 17.965 11.418 1.00 86.06 73 PRO A C 1
ATOM 572 O O . PRO A 1 73 ? 3.551 18.070 12.558 1.00 86.06 73 PRO A O 1
ATOM 575 N N . TYR A 1 74 ? 3.975 18.983 10.553 1.00 88.69 74 TYR A N 1
ATOM 576 C CA . TYR A 1 74 ? 3.534 20.334 10.887 1.00 88.69 74 TYR A CA 1
ATOM 577 C C . TYR A 1 74 ? 2.048 20.571 10.599 1.00 88.69 74 TYR A C 1
ATOM 579 O O . TYR A 1 74 ? 1.346 21.148 11.420 1.00 88.69 74 TYR A O 1
ATOM 587 N N . CYS A 1 75 ? 1.549 20.142 9.434 1.00 86.81 75 CYS A N 1
ATOM 588 C CA . CYS A 1 75 ? 0.182 20.459 8.992 1.00 86.81 75 CYS A CA 1
ATOM 589 C C . CYS A 1 75 ? -0.699 19.232 8.714 1.00 86.81 75 CYS A C 1
ATOM 591 O O . CYS A 1 75 ? -1.827 19.379 8.240 1.00 86.81 75 CYS A O 1
ATOM 593 N N . GLY A 1 76 ? -0.175 18.021 8.926 1.00 82.38 76 GLY A N 1
ATOM 594 C CA . GLY A 1 76 ? -0.894 16.757 8.752 1.00 82.38 76 GLY A CA 1
ATOM 595 C C . GLY A 1 76 ? -1.210 16.372 7.305 1.00 82.38 76 GLY A C 1
ATOM 596 O O . GLY A 1 76 ? -1.850 15.350 7.079 1.00 82.38 76 GLY A O 1
ATOM 597 N N . THR A 1 77 ? -0.781 17.161 6.316 1.00 83.38 77 THR A N 1
ATOM 598 C CA . THR A 1 77 ? -1.082 16.886 4.901 1.00 83.38 77 THR A CA 1
ATOM 599 C C . THR A 1 77 ? -0.234 15.727 4.384 1.00 83.38 77 THR A C 1
ATOM 601 O O . THR A 1 77 ? 0.973 15.741 4.636 1.00 83.38 77 THR A O 1
ATOM 604 N N . PRO A 1 78 ? -0.810 14.759 3.646 1.00 80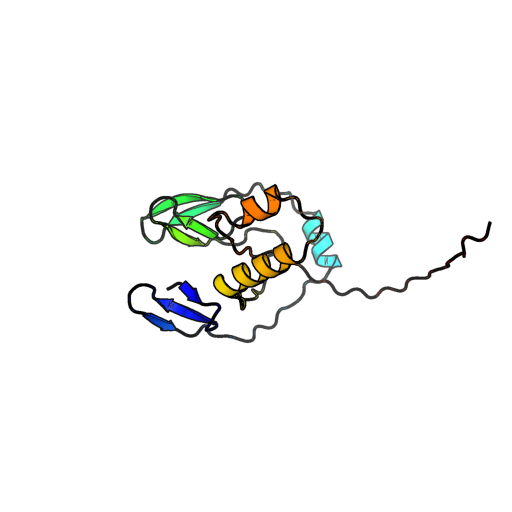.81 78 PRO A N 1
ATOM 605 C CA . PRO A 1 78 ? -0.038 13.693 3.022 1.00 80.81 78 PRO A CA 1
ATOM 606 C C . PRO A 1 78 ? 1.007 14.271 2.070 1.00 80.81 78 PRO A C 1
ATOM 608 O O . PRO A 1 78 ? 0.680 15.041 1.168 1.00 80.81 78 PRO A O 1
ATOM 611 N N . ALA A 1 79 ? 2.260 13.894 2.274 1.00 78.88 79 ALA A N 1
ATOM 612 C CA . ALA A 1 79 ? 3.364 14.209 1.393 1.00 78.88 79 ALA A CA 1
ATOM 613 C C . ALA A 1 79 ? 3.911 12.905 0.809 1.00 78.88 79 ALA A C 1
ATOM 615 O O . ALA A 1 79 ? 4.081 11.915 1.525 1.00 78.88 79 ALA A O 1
ATOM 616 N N . ILE A 1 80 ? 4.133 12.907 -0.503 1.00 74.62 80 ILE A N 1
ATOM 617 C CA . ILE A 1 80 ? 4.518 11.737 -1.294 1.00 74.62 80 ILE A CA 1
ATOM 618 C C . ILE A 1 80 ? 5.841 12.066 -1.983 1.00 74.62 80 ILE A C 1
ATOM 620 O O . ILE A 1 80 ? 6.042 13.195 -2.426 1.00 74.62 80 ILE A O 1
ATOM 624 N N . THR A 1 81 ? 6.737 11.090 -2.048 1.00 75.56 81 THR A N 1
ATOM 625 C CA . THR A 1 81 ? 8.029 11.185 -2.729 1.00 75.56 81 THR A CA 1
ATOM 626 C C . THR A 1 81 ? 8.257 9.971 -3.612 1.00 75.56 81 THR A C 1
ATOM 628 O O . THR A 1 81 ? 7.580 8.950 -3.470 1.00 75.56 81 THR A O 1
ATOM 631 N N . ASP A 1 82 ? 9.235 10.076 -4.502 1.00 70.75 82 ASP A N 1
ATOM 632 C CA . ASP A 1 82 ? 9.565 9.015 -5.434 1.00 70.75 82 ASP A CA 1
ATOM 633 C C . ASP A 1 82 ? 10.160 7.785 -4.729 1.00 70.75 82 ASP A C 1
ATOM 635 O O . ASP A 1 82 ? 10.853 7.837 -3.696 1.00 70.75 82 ASP A O 1
ATOM 639 N N . PHE A 1 83 ? 9.883 6.623 -5.319 1.00 69.69 83 PHE A N 1
ATOM 640 C CA . PHE A 1 83 ? 10.496 5.369 -4.909 1.00 69.69 83 PHE A CA 1
ATOM 641 C C . PHE A 1 83 ? 11.928 5.322 -5.450 1.00 69.69 83 PHE A C 1
ATOM 643 O O . PHE A 1 83 ? 12.170 4.935 -6.587 1.00 69.69 83 PHE A O 1
ATOM 650 N N . VAL A 1 84 ? 12.893 5.740 -4.633 1.00 68.06 84 VAL A N 1
ATOM 651 C CA . VAL A 1 84 ? 14.316 5.671 -4.985 1.00 68.06 84 VAL A CA 1
ATOM 652 C C . VAL A 1 84 ? 14.855 4.293 -4.592 1.00 68.06 84 VAL A C 1
ATOM 654 O O . VAL A 1 84 ? 15.246 4.078 -3.448 1.00 68.06 84 VAL A O 1
ATOM 657 N N . ARG A 1 85 ? 14.807 3.338 -5.523 1.00 72.12 85 ARG A N 1
ATOM 658 C CA . ARG A 1 85 ? 15.440 2.009 -5.441 1.00 72.12 85 ARG A CA 1
ATOM 659 C C . ARG A 1 85 ? 15.833 1.538 -6.836 1.00 72.12 85 ARG A C 1
ATOM 661 O O . ARG A 1 85 ? 15.380 2.083 -7.837 1.00 72.12 85 ARG A O 1
ATOM 668 N N . GLU A 1 86 ? 16.657 0.502 -6.882 1.00 76.38 86 GLU A N 1
ATOM 669 C CA . GLU A 1 86 ? 17.206 -0.089 -8.099 1.00 76.38 86 GLU A CA 1
ATOM 670 C C . GLU A 1 86 ? 16.143 -0.784 -8.964 1.00 76.38 86 GLU A C 1
ATOM 672 O O . GLU A 1 86 ? 16.267 -0.823 -10.193 1.00 76.38 86 GLU A O 1
ATOM 677 N N . ILE A 1 87 ? 15.098 -1.310 -8.315 1.00 80.75 87 ILE A N 1
ATOM 678 C CA . ILE A 1 87 ? 13.864 -1.763 -8.954 1.00 80.75 87 ILE A CA 1
ATOM 679 C C . ILE A 1 87 ? 12.705 -0.968 -8.357 1.00 80.75 87 ILE A C 1
ATOM 681 O O . ILE A 1 87 ? 12.418 -1.061 -7.161 1.00 80.75 87 ILE A O 1
ATOM 685 N N . THR A 1 88 ? 12.029 -0.194 -9.199 1.00 79.94 88 THR A N 1
ATOM 686 C CA . THR A 1 88 ? 10.854 0.585 -8.816 1.00 79.94 88 THR A CA 1
ATOM 687 C C . THR A 1 88 ? 9.572 -0.211 -9.089 1.00 79.94 88 THR A C 1
ATOM 689 O O . THR A 1 88 ? 9.463 -0.858 -10.134 1.00 79.94 88 THR A O 1
ATOM 692 N N . PRO A 1 89 ? 8.584 -0.199 -8.175 1.00 82.62 89 PRO A N 1
ATOM 693 C CA . PRO A 1 89 ? 7.271 -0.772 -8.447 1.00 82.62 89 PRO A CA 1
ATOM 694 C C . PRO A 1 89 ? 6.634 -0.111 -9.676 1.00 82.62 89 PRO A C 1
ATOM 696 O O . PRO A 1 89 ? 6.550 1.115 -9.744 1.00 82.62 89 PRO A O 1
ATOM 699 N N . LYS A 1 90 ? 6.174 -0.918 -10.640 1.00 84.00 90 LYS A N 1
ATOM 700 C CA . LYS A 1 90 ? 5.508 -0.428 -11.863 1.00 84.00 90 LYS A CA 1
ATOM 701 C C . LYS A 1 90 ? 3.999 -0.255 -11.714 1.00 84.00 90 LYS A C 1
ATOM 703 O O . LYS A 1 90 ? 3.374 0.415 -12.530 1.00 84.00 90 LYS A O 1
ATOM 708 N N . SER A 1 91 ? 3.415 -0.854 -10.684 1.00 84.44 91 SER A N 1
ATOM 709 C CA . SER A 1 91 ? 1.978 -0.840 -10.435 1.00 84.44 91 SER A CA 1
ATOM 710 C C . SER A 1 91 ? 1.680 -0.825 -8.942 1.00 84.44 91 SER A C 1
ATOM 712 O O . SER A 1 91 ? 2.510 -1.191 -8.109 1.00 84.44 91 SER A O 1
ATOM 714 N N . LEU A 1 92 ? 0.459 -0.416 -8.616 1.00 85.25 92 LEU A N 1
ATOM 715 C CA . LEU A 1 92 ? -0.079 -0.352 -7.267 1.00 85.25 92 LEU A CA 1
ATOM 716 C C . LEU A 1 92 ? -1.423 -1.072 -7.259 1.00 85.25 92 LEU A C 1
ATOM 718 O O . LEU A 1 92 ? -2.273 -0.793 -8.102 1.00 85.25 92 LEU A O 1
ATOM 722 N N . LEU A 1 93 ? -1.642 -1.933 -6.270 1.00 87.25 93 LEU A N 1
ATOM 723 C CA . LEU A 1 93 ? -2.975 -2.446 -5.981 1.00 87.25 93 LEU A CA 1
ATOM 724 C C . LEU A 1 93 ? -3.669 -1.504 -4.985 1.00 87.25 93 LEU A C 1
ATOM 726 O O . LEU A 1 93 ? -3.170 -1.341 -3.867 1.00 87.25 93 LEU A O 1
ATOM 730 N N . PRO A 1 94 ? -4.788 -0.855 -5.358 1.00 89.00 94 PRO A N 1
ATOM 731 C CA . PRO A 1 94 ? -5.510 0.014 -4.441 1.00 89.00 94 PRO A CA 1
ATOM 732 C C . PRO A 1 94 ? -6.156 -0.803 -3.319 1.00 89.00 94 PRO A C 1
ATOM 734 O O . PRO A 1 94 ? -6.620 -1.926 -3.525 1.00 89.00 94 PRO A O 1
ATOM 737 N N . PHE A 1 95 ? -6.242 -0.216 -2.124 1.00 91.19 95 PHE A N 1
ATOM 738 C CA . PHE A 1 95 ? -6.989 -0.831 -1.030 1.00 91.19 95 PHE A CA 1
ATOM 739 C C . PHE A 1 95 ? -8.462 -1.001 -1.411 1.00 91.19 95 PHE A C 1
ATOM 741 O O . PHE A 1 95 ? -9.126 -0.030 -1.769 1.00 91.19 95 PHE A O 1
ATOM 748 N N . GLN A 1 96 ? -8.976 -2.219 -1.259 1.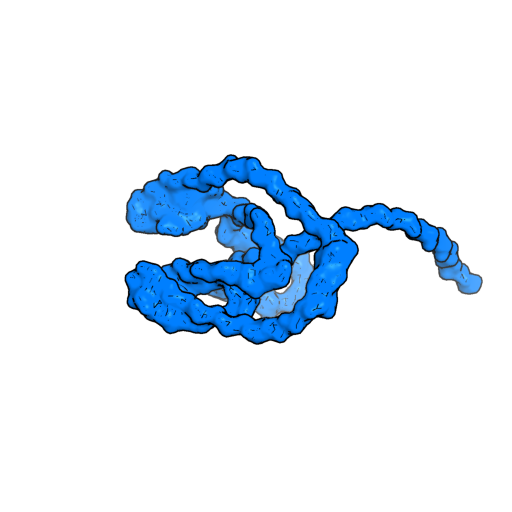00 92.81 96 GLN A N 1
ATOM 749 C CA . GLN A 1 96 ? -10.408 -2.517 -1.375 1.00 92.81 96 GLN A CA 1
ATOM 750 C C . GLN A 1 96 ? -11.075 -2.671 -0.006 1.00 92.81 96 GLN A C 1
ATOM 752 O O . GLN A 1 96 ? -12.231 -2.307 0.170 1.00 92.81 96 GLN A O 1
ATOM 757 N N . VAL A 1 97 ? -10.331 -3.156 0.992 1.00 92.94 97 VAL A N 1
ATOM 758 C CA . VAL A 1 97 ? -10.838 -3.312 2.358 1.00 92.94 97 VAL A CA 1
ATOM 759 C C . VAL A 1 97 ? -10.803 -1.964 3.067 1.00 92.94 97 VAL A C 1
ATOM 761 O O . VAL A 1 97 ? -9.751 -1.336 3.215 1.00 92.94 97 VAL A O 1
ATOM 764 N N . THR A 1 98 ? -11.959 -1.513 3.539 1.00 92.56 98 THR A N 1
ATOM 765 C CA . THR A 1 98 ? -12.063 -0.284 4.317 1.00 92.56 98 THR A CA 1
ATOM 766 C C . THR A 1 98 ? -11.439 -0.455 5.699 1.00 92.56 98 THR A C 1
ATOM 768 O O . THR A 1 98 ? -11.353 -1.544 6.267 1.00 92.56 98 THR A O 1
ATOM 771 N N . ARG A 1 99 ? -11.062 0.663 6.325 1.00 88.00 99 ARG A N 1
ATOM 772 C CA . ARG A 1 99 ? -10.538 0.647 7.697 1.00 88.00 99 ARG A CA 1
ATOM 773 C C . ARG A 1 99 ? -11.523 0.038 8.703 1.00 88.00 99 ARG A C 1
ATOM 775 O O . ARG A 1 99 ? -11.088 -0.561 9.684 1.00 88.00 99 ARG A O 1
ATOM 782 N N . LYS A 1 100 ? -12.830 0.212 8.479 1.00 89.50 100 LYS A N 1
ATOM 783 C CA . LYS A 1 100 ? -13.884 -0.353 9.330 1.00 89.50 100 LYS A CA 1
ATOM 784 C C . LYS A 1 100 ? -13.911 -1.877 9.206 1.00 89.50 100 LYS A C 1
ATOM 786 O O . LYS A 1 100 ? -13.784 -2.556 10.220 1.00 89.50 100 LYS A O 1
ATOM 791 N N . GLU A 1 101 ? -13.964 -2.394 7.981 1.00 93.25 101 GLU A N 1
ATOM 792 C CA . GLU A 1 101 ? -13.942 -3.839 7.715 1.00 93.25 101 GLU A CA 1
ATOM 793 C C . GLU A 1 101 ? -12.656 -4.487 8.231 1.00 93.25 101 GLU A C 1
ATOM 795 O O . GLU A 1 101 ? -12.701 -5.533 8.871 1.00 93.25 101 GLU A O 1
ATOM 800 N N . ALA A 1 102 ? -11.504 -3.839 8.037 1.00 92.00 102 ALA A N 1
ATOM 801 C CA . ALA A 1 102 ? -10.230 -4.343 8.538 1.00 92.00 102 ALA A CA 1
ATOM 802 C C . ALA A 1 102 ? -10.223 -4.468 10.076 1.00 92.00 102 ALA A C 1
ATOM 804 O O . ALA A 1 102 ? -9.760 -5.477 10.610 1.00 92.00 102 ALA A O 1
ATOM 805 N N . LYS A 1 103 ? -10.792 -3.489 10.801 1.00 88.50 103 LYS A N 1
ATOM 806 C CA . LYS A 1 103 ? -10.960 -3.560 12.265 1.00 88.50 103 LYS A CA 1
ATOM 807 C C . LYS A 1 103 ? -11.905 -4.689 12.685 1.00 88.50 103 LYS A C 1
ATOM 809 O O . LYS A 1 103 ? -11.621 -5.395 13.652 1.00 88.50 103 LYS A O 1
ATOM 814 N N . GLU A 1 104 ? -13.021 -4.863 11.984 1.00 90.44 104 GLU A N 1
ATOM 815 C CA . GLU A 1 104 ? -14.002 -5.914 12.278 1.00 90.44 104 GLU A CA 1
ATOM 816 C C . GLU A 1 104 ? -13.430 -7.314 12.030 1.00 90.44 104 GLU A C 1
ATOM 818 O O . GLU A 1 104 ? -13.563 -8.194 12.883 1.00 90.44 104 GLU A O 1
ATOM 823 N N . ASN A 1 105 ? -12.728 -7.504 10.912 1.00 92.12 105 ASN A N 1
ATOM 824 C CA . ASN A 1 105 ? -12.054 -8.756 10.574 1.00 92.12 105 ASN A CA 1
ATOM 825 C C . ASN A 1 105 ? -10.966 -9.100 11.595 1.00 92.12 105 ASN A C 1
ATOM 827 O O . ASN A 1 105 ? -10.918 -10.231 12.077 1.00 92.12 105 ASN A O 1
ATOM 831 N N . LEU A 1 106 ? -10.154 -8.116 11.993 1.00 88.12 106 LEU A N 1
ATOM 832 C CA . LEU A 1 106 ? -9.149 -8.291 13.040 1.00 88.12 106 LEU A CA 1
ATOM 833 C C . LEU A 1 106 ? -9.790 -8.702 14.373 1.00 88.12 106 LEU A C 1
ATOM 835 O O . LEU A 1 106 ? -9.350 -9.663 14.999 1.00 88.12 106 LEU A O 1
ATOM 839 N N . LYS A 1 107 ? -10.869 -8.026 14.788 1.00 86.25 107 LYS A N 1
ATOM 840 C CA . LYS A 1 107 ? -11.606 -8.362 16.016 1.00 86.25 107 LYS A CA 1
ATOM 841 C C . LYS A 1 107 ? -12.160 -9.788 15.975 1.00 86.25 107 LYS A C 1
ATOM 843 O O . LYS A 1 107 ? -12.070 -10.496 16.977 1.00 86.25 107 LYS A O 1
ATOM 848 N N . ARG A 1 108 ? -12.723 -10.207 14.836 1.00 90.00 108 ARG A N 1
ATOM 849 C CA . ARG A 1 108 ? -13.256 -11.564 14.638 1.00 90.00 108 ARG A CA 1
ATOM 850 C C . ARG A 1 108 ? -12.152 -12.613 14.747 1.00 90.00 108 ARG A C 1
ATOM 852 O O . ARG A 1 108 ? -12.330 -13.593 15.461 1.00 90.00 108 ARG A O 1
ATOM 859 N N . TRP A 1 109 ? -11.015 -12.380 14.093 1.00 90.69 109 TRP A N 1
ATOM 860 C CA . TRP A 1 109 ? -9.872 -13.291 14.142 1.00 90.69 109 TRP A CA 1
ATOM 861 C C . TRP A 1 109 ? -9.329 -13.445 15.566 1.00 90.69 109 TRP A C 1
ATOM 863 O O . TRP A 1 109 ? -9.248 -14.566 16.059 1.00 90.69 109 TRP A O 1
ATOM 873 N N . ILE A 1 110 ? -9.074 -12.343 16.281 1.00 87.00 110 ILE A N 1
ATOM 874 C CA . ILE A 1 110 ? -8.621 -12.385 17.685 1.00 87.00 110 ILE A CA 1
ATOM 875 C C . ILE A 1 110 ? -9.619 -13.142 18.572 1.00 87.00 110 ILE A C 1
ATOM 877 O O . ILE A 1 110 ? -9.208 -13.935 19.412 1.00 87.00 110 ILE A O 1
ATOM 881 N N . GLY A 1 111 ? -10.925 -12.938 18.366 1.00 85.12 111 GLY A N 1
ATOM 882 C CA . GLY A 1 111 ? -11.977 -13.648 19.100 1.00 85.12 111 GLY A CA 1
ATOM 883 C C . GLY A 1 111 ? -12.010 -15.163 18.864 1.00 85.12 111 GLY A C 1
ATOM 884 O O . GLY A 1 111 ? -12.557 -15.880 19.695 1.00 85.12 111 GLY A O 1
ATOM 885 N N . SER A 1 112 ? -11.421 -15.650 17.767 1.00 89.94 112 SER A N 1
ATOM 886 C CA . SER A 1 112 ? -11.330 -17.085 17.452 1.00 89.94 112 SER A CA 1
ATOM 887 C C . SER A 1 112 ? -10.121 -17.786 18.086 1.00 89.94 112 SER A C 1
ATOM 889 O O . SER A 1 112 ? -10.063 -19.013 18.114 1.00 89.94 112 SER A O 1
ATOM 891 N N . LEU A 1 113 ? -9.154 -17.030 18.617 1.00 89.94 113 LEU A N 1
ATOM 892 C CA . LEU A 1 113 ? -7.923 -17.583 19.180 1.00 89.94 113 LEU A CA 1
ATOM 893 C C . LEU A 1 113 ? -8.146 -18.075 20.618 1.00 89.94 113 LEU A C 1
ATOM 895 O O . LEU A 1 113 ? -8.006 -17.314 21.574 1.00 89.94 113 LEU A O 1
ATOM 899 N N . TRP A 1 114 ? -8.438 -19.368 20.775 1.00 83.69 114 TRP A N 1
ATOM 900 C CA . TRP A 1 114 ? -8.708 -19.988 22.083 1.00 83.69 114 TRP A CA 1
ATOM 901 C C . TRP A 1 114 ? -7.535 -19.886 23.078 1.00 83.69 114 TRP A C 1
ATOM 903 O O . TRP A 1 114 ? -7.753 -19.743 24.278 1.00 83.69 114 TRP A O 1
ATOM 913 N N . PHE A 1 115 ? -6.295 -19.876 22.580 1.00 87.19 115 PHE A N 1
ATOM 914 C CA . PHE A 1 115 ? -5.075 -19.780 23.392 1.00 87.19 115 PHE A CA 1
ATOM 915 C C . PHE A 1 115 ? -4.431 -18.385 23.406 1.00 87.19 115 PHE A C 1
ATOM 917 O O . PHE A 1 115 ? -3.306 -18.232 23.882 1.00 87.19 115 PHE A O 1
ATOM 924 N N . ALA A 1 116 ? -5.095 -17.351 22.877 1.00 82.19 116 ALA A N 1
ATOM 925 C CA . ALA A 1 116 ? -4.514 -16.012 22.896 1.00 82.19 116 ALA A CA 1
ATOM 926 C C . ALA A 1 116 ? -4.427 -15.471 24.339 1.00 82.19 116 ALA A C 1
ATOM 928 O O . ALA A 1 116 ? -5.443 -15.436 25.041 1.00 82.19 116 ALA A O 1
ATOM 929 N N . PRO A 1 117 ? -3.257 -14.971 24.786 1.00 84.00 117 PRO A N 1
ATOM 930 C CA . PRO A 1 117 ? -3.129 -14.341 26.095 1.00 84.00 117 PRO A CA 1
ATOM 931 C C . PRO A 1 117 ? -4.137 -13.198 26.278 1.00 84.00 117 PRO A C 1
ATOM 933 O O . PRO A 1 117 ? -4.349 -12.377 25.383 1.00 84.00 117 PRO A O 1
ATOM 936 N N . SER A 1 118 ? -4.733 -13.072 27.464 1.00 80.94 118 SER A N 1
ATOM 937 C CA . SER A 1 118 ? -5.737 -12.028 27.738 1.00 80.94 118 SER A CA 1
ATOM 938 C C . SER A 1 118 ? -5.195 -10.602 27.534 1.00 80.94 118 SER A C 1
ATOM 940 O O . SER A 1 118 ? -5.929 -9.709 27.101 1.00 80.94 118 SER A O 1
ATOM 942 N N . ALA A 1 119 ? -3.894 -10.396 27.769 1.00 81.25 119 ALA A N 1
ATOM 943 C CA . ALA A 1 119 ? -3.186 -9.147 27.494 1.00 81.25 119 ALA A CA 1
ATOM 944 C C . ALA A 1 119 ? -3.177 -8.783 25.997 1.00 81.25 119 ALA A C 1
ATOM 946 O O . ALA A 1 119 ? -3.379 -7.619 25.655 1.00 81.25 119 ALA A O 1
ATOM 947 N N . PHE A 1 120 ? -3.034 -9.771 25.107 1.00 79.88 120 PHE A N 1
ATOM 948 C CA . PHE A 1 120 ? -3.079 -9.579 23.654 1.00 79.88 120 PHE A CA 1
ATOM 949 C C . PHE A 1 120 ? -4.456 -9.064 23.219 1.00 79.88 120 PHE A C 1
ATOM 951 O O . PHE A 1 120 ? -4.567 -8.037 22.550 1.00 79.88 120 PHE A O 1
ATOM 958 N N . SER A 1 121 ? -5.526 -9.695 23.708 1.00 76.25 121 SER A N 1
ATOM 959 C CA . SER A 1 121 ? -6.895 -9.238 23.442 1.00 76.25 121 SER A CA 1
ATOM 960 C C . SER A 1 121 ? -7.173 -7.825 23.975 1.00 76.25 121 SER A C 1
ATOM 962 O O . SER A 1 121 ? -7.889 -7.063 23.328 1.00 76.25 121 SER A O 1
ATOM 964 N N . LYS A 1 122 ? -6.619 -7.443 25.138 1.00 78.75 122 LYS A N 1
ATOM 965 C CA . LYS A 1 122 ? -6.754 -6.078 25.686 1.00 78.75 122 LYS A CA 1
ATOM 966 C C . LYS A 1 122 ? -5.988 -5.043 24.862 1.00 78.75 122 LYS A C 1
ATOM 968 O O . LYS A 1 122 ? -6.539 -3.982 24.582 1.00 78.75 122 LYS A O 1
ATOM 973 N N . TYR A 1 123 ? -4.766 -5.360 24.438 1.00 75.69 123 TYR A N 1
ATOM 974 C CA . TYR A 1 123 ? -3.943 -4.480 23.608 1.00 75.69 123 TYR A CA 1
ATOM 975 C C . TYR A 1 123 ? -4.652 -4.114 22.298 1.00 75.69 123 TYR A C 1
ATOM 977 O O . TYR A 1 123 ? -4.764 -2.940 21.961 1.00 75.69 123 TYR A O 1
ATOM 985 N N . PHE A 1 124 ? -5.248 -5.090 21.612 1.00 73.31 124 PHE A N 1
ATOM 986 C CA . PHE A 1 124 ? -5.972 -4.845 20.360 1.00 73.31 124 PHE A CA 1
ATOM 987 C C . PHE A 1 124 ? -7.343 -4.173 20.521 1.00 73.31 124 PHE A C 1
ATOM 989 O O . PHE A 1 124 ? -7.893 -3.665 19.546 1.00 73.31 124 PHE A O 1
ATOM 996 N N . ARG A 1 125 ? -7.906 -4.158 21.735 1.00 71.12 125 ARG A N 1
ATOM 997 C CA . ARG A 1 125 ? -9.110 -3.374 22.059 1.00 71.12 125 ARG A CA 1
ATOM 998 C C . ARG A 1 125 ? -8.797 -1.906 22.354 1.00 71.12 125 ARG A C 1
ATOM 1000 O O . ARG A 1 125 ? -9.730 -1.111 22.410 1.00 71.12 125 ARG A O 1
ATOM 1007 N N . SER A 1 126 ? -7.527 -1.555 22.568 1.00 65.00 126 SER A N 1
ATOM 1008 C CA . SER A 1 126 ? -7.114 -0.162 22.733 1.00 65.00 126 SER A CA 1
ATOM 1009 C C . SER A 1 126 ? -7.265 0.613 21.420 1.00 65.00 126 SER A C 1
ATOM 1011 O O . SER A 1 126 ? -7.289 0.025 20.338 1.00 65.00 126 SER A O 1
ATOM 1013 N N . ASP A 1 127 ? -7.359 1.942 21.503 1.00 60.28 127 ASP A N 1
ATOM 1014 C CA . ASP A 1 127 ? -7.597 2.839 20.361 1.00 60.28 127 ASP A CA 1
ATOM 1015 C C . ASP A 1 127 ? -6.363 3.002 19.443 1.00 60.28 127 ASP A C 1
ATOM 1017 O O . ASP A 1 127 ? -6.121 4.047 18.832 1.00 60.28 127 ASP A O 1
ATOM 1021 N N . GLN A 1 128 ? -5.531 1.960 19.351 1.00 62.66 128 GLN A N 1
ATOM 1022 C CA . GLN A 1 128 ? -4.380 1.961 18.470 1.00 62.66 128 GLN A CA 1
ATOM 1023 C C . GLN A 1 128 ? -4.802 2.067 17.007 1.00 62.66 128 GLN A C 1
ATOM 1025 O O . GLN A 1 128 ? -5.765 1.465 16.514 1.00 62.66 128 GLN A O 1
ATOM 1030 N N . LYS A 1 129 ? -4.022 2.861 16.276 1.00 66.62 129 LYS A N 1
ATOM 1031 C CA . LYS A 1 129 ? -4.252 3.121 14.864 1.00 66.62 129 LYS A CA 1
ATOM 1032 C C . LYS A 1 129 ? -3.848 1.889 14.056 1.00 66.62 129 LYS A C 1
ATOM 1034 O O . LYS A 1 129 ? -2.683 1.718 13.716 1.00 66.62 129 LYS A O 1
ATOM 1039 N N . LEU A 1 130 ? -4.841 1.088 13.661 1.00 80.31 130 LEU A N 1
ATOM 1040 C CA . LEU A 1 130 ? -4.691 0.185 12.519 1.00 80.31 130 LEU A CA 1
ATOM 1041 C C . LEU A 1 130 ? -4.233 1.021 11.317 1.00 80.31 130 LEU A C 1
ATOM 1043 O O . LEU A 1 130 ? -4.907 2.005 10.968 1.00 80.31 130 LEU A O 1
ATOM 1047 N N . THR A 1 131 ? -3.089 0.642 10.752 1.00 80.62 131 THR A N 1
ATOM 1048 C CA . THR A 1 131 ? -2.369 1.378 9.710 1.00 80.62 131 THR A CA 1
ATOM 1049 C C . THR A 1 131 ? -2.228 0.481 8.487 1.00 80.62 131 THR A C 1
ATOM 1051 O O . THR A 1 131 ? -1.883 -0.691 8.612 1.00 80.62 131 THR A O 1
ATOM 1054 N N . GLY A 1 132 ? -2.550 1.016 7.310 1.00 82.25 132 GLY A N 1
ATOM 1055 C CA . GLY A 1 132 ? -2.317 0.329 6.043 1.00 82.25 132 GLY A CA 1
ATOM 1056 C C . GLY A 1 132 ? -0.878 0.547 5.590 1.00 82.25 132 GLY A C 1
ATOM 1057 O O . GLY A 1 132 ? -0.379 1.668 5.661 1.00 82.25 132 GLY A O 1
ATOM 1058 N N . HIS A 1 133 ? -0.232 -0.512 5.111 1.00 81.88 133 HIS A N 1
ATOM 1059 C CA . HIS A 1 133 ? 1.105 -0.456 4.531 1.00 81.88 133 HIS A CA 1
ATOM 1060 C C . HIS A 1 133 ? 1.053 -0.954 3.088 1.00 81.88 133 HIS A C 1
ATOM 1062 O O . HIS A 1 133 ? 0.398 -1.956 2.808 1.00 81.88 133 HIS A O 1
ATOM 1068 N N . TYR A 1 134 ? 1.760 -0.271 2.189 1.00 80.44 134 TYR A N 1
ATOM 1069 C CA . TYR A 1 134 ? 2.069 -0.810 0.869 1.00 80.44 134 TYR A CA 1
ATOM 1070 C C . TYR A 1 134 ? 3.391 -1.560 0.959 1.00 80.44 134 TYR A C 1
ATOM 1072 O O . TYR A 1 134 ? 4.421 -0.963 1.276 1.00 80.44 134 TYR A O 1
ATOM 1080 N N . LEU A 1 135 ? 3.346 -2.867 0.710 1.00 82.19 135 LEU A N 1
ATOM 1081 C CA . LEU A 1 135 ? 4.536 -3.702 0.654 1.00 82.19 135 LEU A CA 1
ATOM 1082 C C . LEU A 1 135 ? 4.942 -3.866 -0.816 1.00 82.19 135 LEU A C 1
ATOM 1084 O O . LEU A 1 135 ? 4.149 -4.409 -1.587 1.00 82.19 135 LEU A O 1
ATOM 1088 N N . PRO A 1 136 ? 6.132 -3.400 -1.230 1.00 80.50 136 PRO A N 1
ATOM 1089 C CA . PRO A 1 136 ? 6.636 -3.718 -2.556 1.00 80.50 136 PRO A CA 1
ATOM 1090 C C . PRO A 1 136 ? 6.916 -5.222 -2.638 1.00 80.50 136 PRO A C 1
ATOM 1092 O O . PRO A 1 136 ? 7.554 -5.787 -1.751 1.00 80.50 136 PRO A O 1
ATOM 1095 N N . TYR A 1 137 ? 6.443 -5.858 -3.704 1.00 81.25 137 TYR A N 1
ATOM 1096 C CA . TYR A 1 137 ? 6.747 -7.245 -4.029 1.00 81.25 137 TYR A CA 1
ATOM 1097 C C . TYR A 1 137 ? 7.186 -7.336 -5.488 1.00 81.25 137 TYR A C 1
ATOM 1099 O O . TYR A 1 137 ? 6.756 -6.546 -6.331 1.00 81.25 137 TYR A O 1
ATOM 1107 N N . TRP A 1 138 ? 8.048 -8.306 -5.764 1.00 84.12 138 TRP A N 1
ATOM 1108 C CA . TRP A 1 138 ? 8.499 -8.638 -7.107 1.00 84.12 138 TRP A CA 1
ATOM 1109 C C . TRP A 1 138 ? 8.053 -10.057 -7.406 1.00 84.12 138 TRP A C 1
ATOM 1111 O O . TRP A 1 138 ? 8.254 -10.957 -6.590 1.00 84.12 138 TRP A O 1
ATOM 1121 N N . THR A 1 139 ? 7.423 -10.233 -8.556 1.00 85.00 139 THR A N 1
ATOM 1122 C CA . THR A 1 139 ? 7.130 -11.546 -9.114 1.00 85.00 139 THR A CA 1
ATOM 1123 C C . THR A 1 139 ? 8.251 -11.924 -10.068 1.00 85.00 139 THR A C 1
ATOM 1125 O O . THR A 1 139 ? 8.905 -11.059 -10.652 1.00 85.00 139 THR A O 1
ATOM 1128 N N . TYR A 1 140 ? 8.499 -13.217 -10.175 1.00 84.50 140 TYR A N 1
ATOM 1129 C CA . TYR A 1 140 ? 9.375 -13.795 -11.177 1.00 84.50 140 TYR A CA 1
ATOM 1130 C C . TYR A 1 140 ? 8.751 -15.113 -11.609 1.00 84.50 140 TYR A C 1
ATOM 1132 O O . TYR A 1 140 ? 8.195 -15.838 -10.777 1.00 84.50 140 TYR A O 1
ATOM 1140 N N . ASP A 1 141 ? 8.852 -15.411 -12.894 1.00 85.31 141 ASP A N 1
ATOM 1141 C CA . ASP A 1 141 ? 8.470 -16.713 -13.407 1.00 85.31 141 ASP A CA 1
ATOM 1142 C C . ASP A 1 141 ? 9.546 -17.741 -13.064 1.00 85.31 141 ASP A C 1
ATOM 1144 O O . ASP A 1 141 ? 10.745 -17.449 -13.020 1.00 85.31 141 ASP A O 1
ATOM 1148 N N . SER A 1 142 ? 9.112 -18.965 -12.785 1.00 86.12 142 SER A N 1
ATOM 1149 C CA . SER A 1 142 ? 10.008 -20.060 -12.441 1.00 86.12 142 SER A CA 1
ATOM 1150 C C . SER A 1 142 ? 9.524 -21.339 -13.104 1.00 86.12 142 SER A C 1
ATOM 1152 O O . SER A 1 142 ? 8.427 -21.814 -12.818 1.00 86.12 142 SER A O 1
ATOM 1154 N N . ASP A 1 143 ? 10.357 -21.894 -13.980 1.00 88.12 143 ASP A N 1
ATOM 1155 C CA . ASP A 1 143 ? 10.183 -23.235 -14.528 1.00 88.12 143 ASP A CA 1
ATOM 1156 C C . ASP A 1 143 ? 11.153 -24.168 -13.795 1.00 88.12 143 ASP A C 1
ATOM 1158 O O . ASP A 1 143 ? 12.374 -24.023 -13.901 1.00 88.12 143 ASP A O 1
ATOM 1162 N N . THR A 1 144 ? 10.617 -25.056 -12.953 1.00 88.94 144 THR A N 1
ATOM 1163 C CA . THR A 1 144 ? 11.426 -25.921 -12.085 1.00 88.94 144 THR A CA 1
ATOM 1164 C C . THR A 1 144 ? 11.035 -27.378 -12.231 1.00 88.94 144 THR A C 1
ATOM 1166 O O . THR A 1 144 ? 9.866 -27.752 -12.172 1.00 88.94 144 THR A O 1
ATOM 1169 N N . LEU A 1 145 ? 12.055 -28.225 -12.339 1.00 92.06 145 LEU A N 1
ATOM 1170 C CA . LEU A 1 145 ? 11.918 -29.670 -12.288 1.00 92.06 145 LEU A CA 1
ATOM 1171 C C . LEU A 1 145 ? 12.591 -30.175 -11.011 1.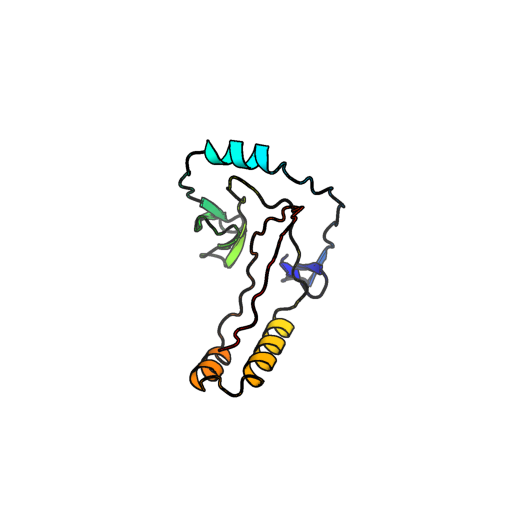00 92.06 145 LEU A C 1
ATOM 1173 O O . LEU A 1 145 ? 13.808 -30.095 -10.860 1.00 92.06 145 LEU A O 1
ATOM 1177 N N . THR A 1 146 ? 11.783 -30.669 -10.071 1.00 91.44 146 THR A N 1
ATOM 1178 C CA . THR A 1 146 ? 12.270 -31.179 -8.782 1.00 91.44 146 THR A CA 1
ATOM 1179 C C . THR A 1 146 ? 12.137 -32.695 -8.732 1.00 91.44 146 THR A C 1
ATOM 1181 O O . THR A 1 146 ? 11.031 -33.232 -8.782 1.00 91.44 146 THR A O 1
ATOM 1184 N N . HIS A 1 147 ? 13.259 -33.396 -8.568 1.00 90.06 147 HIS A N 1
ATOM 1185 C CA . HIS A 1 147 ? 13.257 -34.818 -8.236 1.00 90.06 147 HIS A CA 1
ATOM 1186 C C . HIS A 1 147 ? 13.185 -34.993 -6.717 1.00 90.06 147 HIS A C 1
ATOM 1188 O O . HIS A 1 147 ? 14.053 -34.515 -5.990 1.00 90.06 147 HIS A O 1
ATOM 1194 N N . TYR A 1 148 ? 12.166 -35.701 -6.231 1.00 90.56 148 TYR A N 1
ATOM 1195 C CA . TYR A 1 148 ? 12.004 -36.012 -4.813 1.00 90.56 148 TYR A CA 1
ATOM 1196 C C . TYR A 1 148 ? 12.023 -37.526 -4.588 1.00 90.56 148 TYR A C 1
ATOM 1198 O O . TYR A 1 148 ? 11.351 -38.275 -5.296 1.00 90.56 148 TYR A O 1
ATOM 1206 N N . ARG A 1 149 ? 12.768 -37.975 -3.571 1.00 85.31 149 ARG A N 1
ATOM 1207 C CA . ARG A 1 149 ? 12.730 -39.352 -3.066 1.00 85.31 149 ARG A CA 1
ATOM 1208 C C . ARG A 1 149 ? 12.405 -39.316 -1.578 1.00 85.31 149 ARG A C 1
ATOM 1210 O O . ARG A 1 149 ? 13.231 -38.897 -0.773 1.00 85.31 149 ARG A O 1
ATOM 1217 N N . GLY A 1 150 ? 11.203 -39.756 -1.223 1.00 89.25 150 GLY A N 1
ATOM 1218 C CA . GLY A 1 150 ? 10.804 -39.943 0.168 1.00 89.25 150 GLY A CA 1
ATOM 1219 C C . GLY A 1 150 ? 11.257 -41.305 0.689 1.00 89.25 150 GLY A C 1
ATOM 1220 O O . GLY A 1 150 ? 11.212 -42.296 -0.039 1.00 89.25 150 GLY A O 1
ATOM 1221 N N . MET A 1 151 ? 11.671 -41.358 1.952 1.00 82.38 151 MET A N 1
ATOM 1222 C CA . MET A 1 151 ? 11.783 -42.604 2.710 1.00 82.38 151 MET A CA 1
ATOM 1223 C C . MET A 1 151 ? 10.751 -42.564 3.831 1.00 82.38 151 MET A C 1
ATOM 1225 O O . MET A 1 151 ? 10.587 -41.535 4.489 1.00 82.38 151 MET A O 1
ATOM 1229 N N . ARG A 1 152 ? 10.030 -43.670 4.029 1.00 82.56 152 ARG A N 1
ATOM 1230 C CA . ARG A 1 152 ? 9.151 -43.832 5.187 1.00 82.56 152 ARG A CA 1
ATOM 1231 C C . ARG A 1 152 ? 10.035 -44.081 6.406 1.00 82.56 152 ARG A C 1
ATOM 1233 O O . ARG A 1 152 ? 10.961 -44.882 6.323 1.00 82.56 152 ARG A O 1
ATOM 1240 N N . GLY A 1 153 ? 9.770 -43.373 7.502 1.00 75.75 153 GLY A N 1
ATOM 1241 C CA . GLY A 1 153 ? 10.422 -43.618 8.787 1.00 75.75 153 GLY A CA 1
ATOM 1242 C C . GLY A 1 153 ? 9.919 -44.922 9.392 1.00 75.75 153 GLY A C 1
ATOM 1243 O O . GLY A 1 153 ? 9.093 -44.891 10.298 1.00 75.75 153 GLY A O 1
ATOM 1244 N N . ASP A 1 154 ? 10.378 -46.043 8.851 1.00 74.81 154 ASP A N 1
ATOM 1245 C CA . ASP A 1 154 ? 10.240 -47.345 9.489 1.00 74.81 154 ASP A CA 1
ATOM 1246 C C . ASP A 1 154 ? 11.457 -47.564 10.379 1.00 74.81 154 ASP A C 1
ATOM 1248 O O . ASP A 1 154 ? 12.585 -47.270 9.977 1.00 74.81 154 ASP A O 1
ATOM 1252 N N . THR A 1 155 ? 11.185 -47.977 11.616 1.00 63.50 155 THR A N 1
ATOM 1253 C CA . THR A 1 155 ? 12.201 -48.305 12.624 1.00 63.50 155 THR A CA 1
ATOM 1254 C C . THR A 1 155 ? 12.854 -49.640 12.315 1.00 63.50 155 THR A C 1
ATOM 1256 O O . THR A 1 155 ? 12.149 -50.525 11.777 1.00 63.50 155 THR A O 1
#

pLDDT: mean 83.67, std 7.5, range [60.28, 95.31]

Foldseek 3Di:
DPADLQVRWDADPPPGDTDHDDPDPDPDDDDDPVVLVVVVVPDDDDDDWDWFADPPPRDIDTDDLPDQWDQDPPPRHITGHANPDSDGDPDDDDRNQGPVNVLVVVLVVQVPPPPDPPVVNVVSVDPDDPDDDDDDDDDDDDDDDDDDDDDDPDD